Protein AF-A0A4R5DZP9-F1 (afdb_monomer_lite)

pLDDT: mean 86.57, std 13.12, range [42.03, 94.75]

Radius of gyration: 11.3 Å; chains: 1; bounding box: 24×34×25 Å

Sequence (68 aa):
MIYGYTKPPQAVKDGIVQRLAIFYKSLSEDELIEKSGAPEYVPVAIEELTIEGKIEFINGRYVLKGNN

Foldseek 3Di:
DPPPQDADDVVLLVVLLVCCVPPNQKAALVRSLVPGPCNSNSVVSLVVCVVVQQWDADPRIIGGHPPD

Organism: NCBI:txid2541721

Secondary structure (DSSP, 8-state):
-----PPPPHHHHH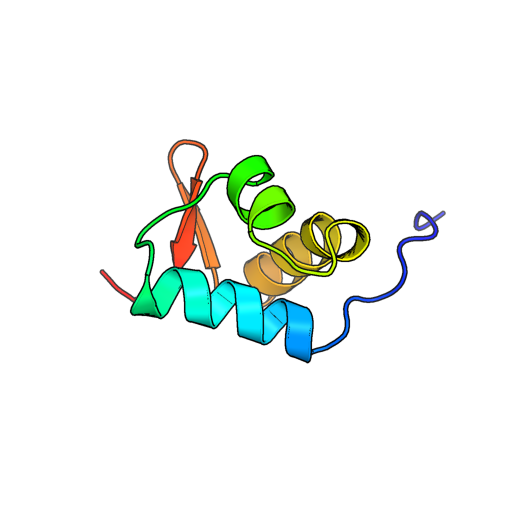HHHHIIIII-S-B-HHHHHHT-S-GGGHHHHHHHHHHTTSEEEETTEEEETT--

Structure (mmCIF, N/CA/C/O backbone):
data_AF-A0A4R5DZP9-F1
#
_entry.id   AF-A0A4R5DZP9-F1
#
loop_
_atom_site.group_PDB
_atom_site.id
_atom_site.type_symbol
_atom_site.label_atom_id
_atom_site.label_alt_id
_atom_site.label_comp_id
_atom_site.label_asym_id
_atom_site.label_entity_id
_atom_site.label_seq_id
_atom_site.pdbx_PDB_ins_code
_atom_site.Cartn_x
_atom_site.Cartn_y
_atom_site.Cartn_z
_atom_site.occupancy
_atom_site.B_iso_or_equiv
_atom_site.auth_seq_id
_atom_site.auth_comp_id
_atom_site.auth_asym_id
_atom_site.auth_atom_id
_atom_site.pdbx_PDB_model_num
ATOM 1 N N . MET A 1 1 ? 12.171 -22.139 -0.261 1.00 42.03 1 MET A N 1
ATOM 2 C CA . MET A 1 1 ? 11.599 -21.732 -1.559 1.00 42.03 1 MET A CA 1
ATOM 3 C C . MET A 1 1 ? 10.864 -20.432 -1.314 1.00 42.03 1 MET A C 1
ATOM 5 O O . MET A 1 1 ? 9.775 -20.474 -0.765 1.00 42.03 1 MET A O 1
ATOM 9 N N . ILE A 1 2 ? 11.497 -19.293 -1.588 1.00 48.75 2 ILE A N 1
ATOM 10 C CA . ILE A 1 2 ? 10.802 -18.003 -1.554 1.00 48.75 2 ILE A CA 1
ATOM 11 C C . ILE A 1 2 ? 10.498 -17.721 -3.018 1.00 48.75 2 ILE A C 1
ATOM 13 O O . ILE A 1 2 ? 11.420 -17.692 -3.832 1.00 48.75 2 ILE A O 1
ATOM 17 N N . TYR A 1 3 ? 9.211 -17.718 -3.3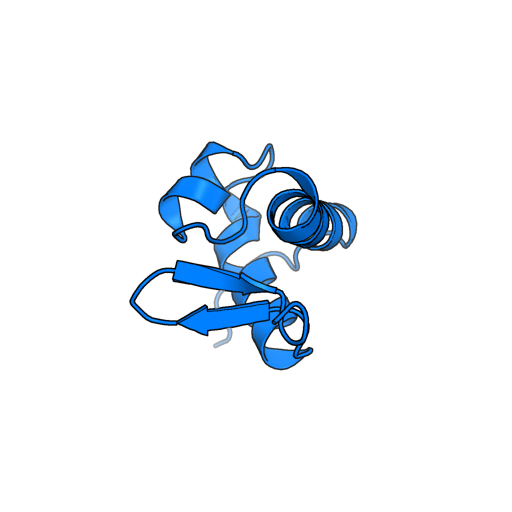53 1.00 47.88 3 TYR A N 1
ATOM 18 C CA . TYR A 1 3 ? 8.698 -17.513 -4.703 1.00 47.88 3 TYR A CA 1
ATOM 19 C C . TYR A 1 3 ? 9.408 -16.326 -5.366 1.00 47.88 3 TYR A C 1
ATOM 21 O O . TYR A 1 3 ? 9.716 -15.349 -4.688 1.00 47.88 3 TYR A O 1
ATOM 29 N N . GLY A 1 4 ? 9.692 -16.443 -6.667 1.00 47.78 4 GLY A N 1
ATOM 30 C CA . GLY A 1 4 ? 10.443 -15.486 -7.490 1.00 47.78 4 GLY A CA 1
ATOM 31 C C . GLY A 1 4 ? 9.743 -14.144 -7.707 1.00 47.78 4 GLY A C 1
ATOM 32 O O . GLY A 1 4 ? 9.607 -13.690 -8.837 1.00 47.78 4 GLY A O 1
ATOM 33 N N . TYR A 1 5 ? 9.298 -13.518 -6.627 1.00 57.22 5 TYR A N 1
ATOM 34 C CA . TYR A 1 5 ? 8.790 -12.168 -6.600 1.00 57.22 5 TYR A CA 1
ATOM 35 C C . TYR A 1 5 ? 9.975 -11.206 -6.647 1.00 57.22 5 TYR A C 1
ATOM 37 O O . TYR A 1 5 ? 10.825 -11.170 -5.754 1.00 57.22 5 TYR A O 1
ATOM 45 N N . THR A 1 6 ? 10.066 -10.444 -7.730 1.00 68.81 6 THR A N 1
ATOM 46 C CA . THR A 1 6 ? 11.018 -9.345 -7.845 1.00 68.81 6 THR A CA 1
ATOM 47 C C . THR A 1 6 ? 10.713 -8.312 -6.764 1.00 68.81 6 THR A C 1
ATOM 49 O O . THR A 1 6 ? 9.587 -7.832 -6.650 1.00 68.81 6 THR A O 1
ATOM 52 N N . LYS A 1 7 ? 11.725 -7.979 -5.955 1.00 80.00 7 LYS A N 1
ATOM 53 C CA . LYS A 1 7 ? 11.617 -6.975 -4.892 1.00 80.00 7 LYS A CA 1
ATOM 54 C C . LYS A 1 7 ? 11.034 -5.670 -5.462 1.00 80.00 7 LYS A C 1
ATOM 56 O O . LYS A 1 7 ? 11.586 -5.166 -6.445 1.00 80.00 7 LYS A O 1
ATOM 61 N N . PRO A 1 8 ? 9.961 -5.113 -4.874 1.00 87.12 8 PRO A N 1
ATOM 62 C CA . PRO A 1 8 ? 9.333 -3.910 -5.395 1.00 87.12 8 PRO A CA 1
ATOM 63 C C . PRO A 1 8 ? 10.310 -2.728 -5.325 1.00 87.12 8 PRO A C 1
ATOM 65 O O . PRO A 1 8 ? 10.938 -2.505 -4.282 1.00 87.12 8 PRO A O 1
ATOM 68 N N . PRO A 1 9 ? 10.447 -1.933 -6.401 1.00 90.06 9 PRO A N 1
ATOM 69 C CA . PRO A 1 9 ? 11.153 -0.663 -6.331 1.00 90.06 9 PRO A CA 1
ATOM 70 C C . PRO A 1 9 ? 10.543 0.233 -5.249 1.00 90.06 9 PRO A C 1
ATOM 72 O O . PRO A 1 9 ? 9.322 0.268 -5.079 1.00 90.06 9 PRO A O 1
ATOM 75 N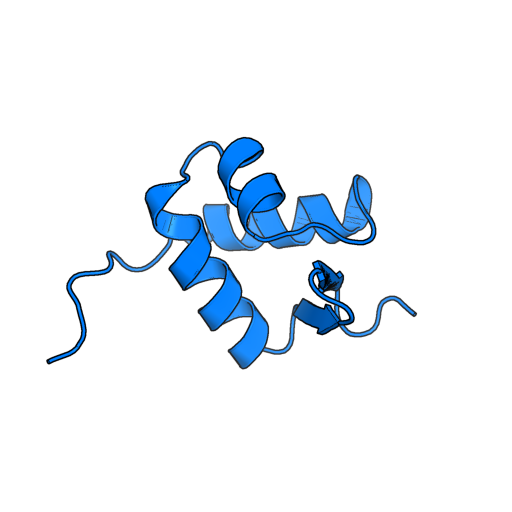 N . GLN A 1 10 ? 11.372 1.025 -4.562 1.00 90.56 10 GLN A N 1
ATOM 76 C CA . GLN A 1 10 ? 10.890 1.938 -3.516 1.00 90.56 10 GLN A CA 1
ATOM 77 C C . GLN A 1 10 ? 9.808 2.900 -4.042 1.00 90.56 10 GLN A C 1
ATOM 79 O O . GLN A 1 10 ? 8.826 3.148 -3.352 1.00 90.56 10 GLN A O 1
ATOM 84 N N . ALA A 1 11 ? 9.915 3.332 -5.304 1.00 91.44 11 ALA A N 1
ATOM 85 C CA . ALA A 1 11 ? 8.918 4.177 -5.961 1.00 91.44 11 ALA A CA 1
ATOM 86 C C . ALA A 1 11 ? 7.508 3.550 -6.021 1.00 91.44 11 ALA A C 1
ATOM 88 O O . ALA A 1 11 ? 6.517 4.275 -5.958 1.00 91.44 11 ALA A O 1
ATOM 89 N N . VAL A 1 12 ? 7.393 2.216 -6.110 1.00 92.19 12 VAL A N 1
ATOM 90 C CA . VAL A 1 12 ? 6.090 1.525 -6.068 1.00 92.19 12 VAL A CA 1
ATOM 91 C C . VAL A 1 12 ? 5.494 1.625 -4.666 1.00 92.19 12 VAL A C 1
ATOM 93 O O . VAL A 1 12 ? 4.329 1.996 -4.516 1.00 92.19 12 VAL A O 1
ATOM 96 N N . LYS A 1 13 ? 6.309 1.367 -3.635 1.00 93.56 13 LYS A N 1
ATOM 97 C CA . LYS A 1 13 ? 5.901 1.490 -2.229 1.00 93.56 13 LYS A CA 1
ATOM 98 C C . LYS A 1 13 ? 5.449 2.914 -1.899 1.00 93.56 13 LYS A C 1
ATOM 100 O O . LYS A 1 13 ? 4.367 3.105 -1.344 1.00 93.56 13 LYS A O 1
ATOM 105 N N . ASP A 1 14 ? 6.229 3.910 -2.309 1.00 92.81 14 ASP A N 1
ATOM 106 C CA . ASP A 1 14 ? 5.909 5.323 -2.096 1.00 92.81 14 ASP A CA 1
ATOM 107 C C . ASP A 1 14 ? 4.627 5.722 -2.841 1.00 92.81 14 ASP A C 1
ATOM 109 O O . ASP A 1 14 ? 3.783 6.433 -2.297 1.00 92.81 14 ASP A O 1
ATOM 113 N N . GLY A 1 15 ? 4.424 5.199 -4.055 1.00 93.12 15 GLY A N 1
ATOM 114 C CA . 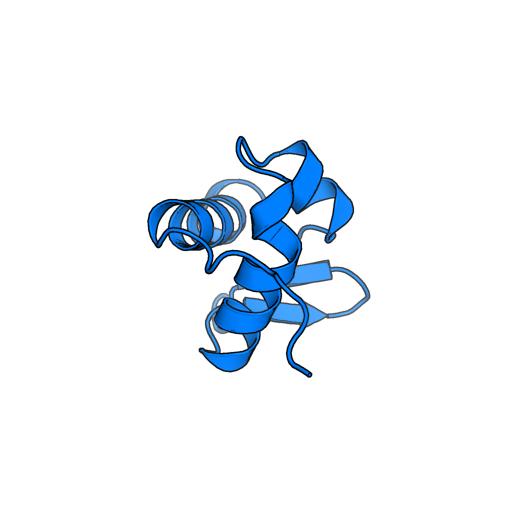GLY A 1 15 ? 3.209 5.417 -4.834 1.00 93.12 15 GLY A CA 1
ATOM 115 C C . GLY A 1 15 ? 1.943 4.853 -4.180 1.00 93.12 15 GLY A C 1
ATOM 116 O O . GLY A 1 15 ? 0.884 5.479 -4.287 1.00 93.12 15 GLY A O 1
ATOM 117 N N . ILE A 1 16 ? 2.025 3.701 -3.505 1.00 93.50 16 ILE A N 1
ATOM 118 C CA . ILE A 1 16 ? 0.908 3.120 -2.737 1.00 93.50 16 ILE A CA 1
ATOM 119 C C . ILE A 1 16 ? 0.595 3.999 -1.521 1.00 93.50 16 ILE A C 1
ATOM 121 O O . ILE A 1 16 ? -0.552 4.404 -1.331 1.00 93.50 16 ILE A O 1
ATOM 125 N N . VAL A 1 17 ? 1.619 4.365 -0.744 1.00 92.88 17 VAL A N 1
ATOM 126 C CA . VAL A 1 17 ? 1.478 5.236 0.436 1.00 92.88 17 VAL A CA 1
ATOM 127 C C . VAL A 1 17 ? 0.875 6.588 0.052 1.00 92.88 17 VAL A C 1
ATOM 129 O O . VAL A 1 17 ? -0.082 7.037 0.677 1.00 92.88 17 VAL A O 1
ATOM 132 N N . GLN A 1 18 ? 1.372 7.217 -1.015 1.00 91.69 18 GLN A N 1
ATOM 133 C CA . GLN A 1 18 ? 0.869 8.503 -1.495 1.00 91.69 18 GLN A CA 1
ATOM 134 C C . GLN A 1 18 ? -0.599 8.421 -1.939 1.00 91.69 18 GLN A C 1
ATOM 136 O O . GLN A 1 18 ? -1.383 9.328 -1.648 1.00 91.69 18 GLN A O 1
ATOM 141 N N . ARG A 1 19 ? -0.999 7.333 -2.614 1.00 90.81 19 ARG A N 1
ATOM 142 C CA . ARG A 1 19 ? -2.402 7.101 -3.000 1.00 90.81 19 ARG A CA 1
ATOM 143 C C . ARG A 1 19 ? -3.309 7.011 -1.783 1.00 90.81 19 ARG A C 1
ATOM 145 O O . ARG A 1 19 ? -4.353 7.665 -1.773 1.00 90.81 19 ARG A O 1
ATOM 152 N N . LEU A 1 20 ? -2.883 6.260 -0.769 1.00 91.31 20 LEU A N 1
ATOM 153 C CA . LEU A 1 20 ? -3.637 6.107 0.470 1.00 91.31 20 LEU A CA 1
ATOM 154 C C . LEU A 1 20 ? -3.675 7.398 1.314 1.00 91.31 20 LEU A C 1
ATOM 156 O O . LEU A 1 20 ? -4.634 7.632 2.046 1.00 91.31 20 LEU A O 1
ATOM 160 N N . ALA A 1 21 ? -2.659 8.260 1.188 1.00 89.00 21 ALA A N 1
ATOM 161 C CA . ALA A 1 21 ? -2.566 9.532 1.911 1.00 89.00 21 ALA A CA 1
ATOM 162 C C . ALA A 1 21 ? -3.435 10.633 1.300 1.00 89.00 21 ALA A C 1
ATOM 164 O O . ALA A 1 21 ? -4.073 11.389 2.029 1.00 89.00 21 ALA A O 1
ATOM 165 N N . ILE A 1 22 ? -3.420 10.754 -0.030 1.00 84.88 22 ILE A N 1
ATOM 166 C CA . ILE A 1 22 ? -3.947 11.934 -0.729 1.00 84.88 22 ILE A CA 1
ATOM 167 C C . ILE A 1 22 ? -5.299 11.650 -1.383 1.00 84.88 22 ILE A C 1
ATOM 169 O O . ILE A 1 22 ? -6.204 12.476 -1.307 1.00 84.88 22 ILE A O 1
ATOM 173 N N . PHE A 1 23 ? -5.436 10.502 -2.049 1.00 80.94 23 PHE A N 1
ATOM 174 C CA . PHE A 1 23 ? -6.543 10.270 -2.980 1.00 80.94 23 PHE A CA 1
ATOM 175 C C . PHE A 1 23 ? -7.623 9.351 -2.409 1.00 80.94 23 PHE A C 1
ATOM 177 O O . PHE A 1 23 ? -8.808 9.591 -2.627 1.00 80.94 23 PHE A O 1
ATOM 184 N N . TYR A 1 24 ? -7.232 8.309 -1.674 1.00 81.88 24 TYR A N 1
ATOM 185 C CA . TYR A 1 24 ? -8.148 7.259 -1.237 1.00 81.88 24 TYR A CA 1
ATOM 186 C C . TYR A 1 24 ? -7.828 6.811 0.185 1.00 81.88 24 TYR A C 1
ATOM 188 O O . TYR A 1 24 ? -6.856 6.106 0.399 1.00 81.88 24 TYR A O 1
ATOM 196 N N . LYS A 1 25 ? -8.681 7.133 1.164 1.00 85.62 25 LYS A N 1
ATOM 197 C CA . LYS A 1 25 ? -8.451 6.727 2.567 1.00 85.62 25 LYS A CA 1
ATOM 198 C C . LYS A 1 25 ? -8.338 5.207 2.768 1.00 85.62 25 LYS A C 1
ATOM 200 O O . LYS A 1 25 ? -7.770 4.769 3.761 1.00 85.62 25 LYS A O 1
ATOM 205 N N . SER A 1 26 ? -8.911 4.414 1.859 1.00 92.44 26 SER A N 1
ATOM 206 C CA . SER A 1 26 ? -8.807 2.953 1.851 1.00 92.44 26 SER A CA 1
ATOM 207 C C . SER A 1 26 ? -8.921 2.399 0.430 1.00 92.44 26 SER A C 1
ATOM 209 O O . SER A 1 26 ? -9.743 2.894 -0.345 1.00 92.44 26 SER A O 1
ATOM 211 N N . LEU A 1 27 ? -8.152 1.362 0.096 1.00 93.12 27 LEU A N 1
ATOM 212 C CA . LEU A 1 27 ? -8.203 0.663 -1.199 1.00 93.12 27 LEU A CA 1
ATOM 213 C C . LEU A 1 27 ? -8.113 -0.852 -1.007 1.00 93.12 27 LEU A C 1
ATOM 215 O O . LEU A 1 27 ? -7.400 -1.309 -0.117 1.00 93.12 27 LEU A O 1
ATOM 219 N N . SER A 1 28 ? -8.819 -1.637 -1.821 1.00 94.38 28 SER A N 1
ATOM 220 C CA . SER A 1 28 ? -8.561 -3.080 -1.912 1.00 94.38 28 SER A CA 1
ATOM 221 C C . SER A 1 28 ? -7.238 -3.360 -2.637 1.00 94.38 28 SER A C 1
ATOM 223 O O . SER A 1 28 ? -6.647 -2.470 -3.252 1.00 94.38 28 SER A O 1
ATOM 225 N N . GLU A 1 29 ? -6.772 -4.608 -2.574 1.00 92.75 29 GLU A N 1
ATOM 226 C CA . GLU A 1 29 ? -5.611 -5.057 -3.349 1.00 92.75 29 GLU A CA 1
ATOM 227 C C . GLU A 1 29 ? -5.824 -4.857 -4.855 1.00 92.75 29 GLU A C 1
ATOM 229 O O . GLU A 1 29 ? -4.987 -4.234 -5.504 1.00 92.75 29 GLU A O 1
ATOM 234 N N . ASP A 1 30 ? -6.973 -5.286 -5.388 1.00 93.44 30 ASP A N 1
ATOM 235 C CA . ASP A 1 30 ? -7.318 -5.105 -6.803 1.00 93.44 30 ASP A CA 1
ATOM 236 C C . ASP A 1 30 ? -7.276 -3.630 -7.215 1.00 93.44 30 ASP A C 1
ATOM 238 O O . ASP A 1 30 ? -6.670 -3.284 -8.225 1.00 93.44 30 ASP A O 1
ATOM 242 N N . GLU A 1 31 ? -7.825 -2.725 -6.398 1.00 93.50 31 GLU A N 1
ATOM 243 C CA . GLU A 1 31 ? -7.787 -1.294 -6.706 1.00 93.50 31 GLU A CA 1
ATOM 244 C C . GLU A 1 31 ? -6.357 -0.735 -6.678 1.00 93.50 31 GLU A C 1
ATOM 246 O O . GLU A 1 31 ? -6.037 0.178 -7.443 1.00 93.50 31 GLU A O 1
ATOM 251 N N . LEU A 1 32 ? -5.486 -1.247 -5.801 1.00 93.12 32 LEU A N 1
ATOM 252 C CA . LEU A 1 32 ? -4.071 -0.876 -5.779 1.00 93.12 32 LEU A CA 1
ATOM 253 C C . LEU A 1 32 ? -3.337 -1.398 -7.017 1.00 93.12 32 LEU A C 1
ATOM 255 O O . LEU A 1 32 ? -2.508 -0.671 -7.561 1.00 93.12 32 LEU A O 1
ATOM 259 N N . ILE A 1 33 ? -3.662 -2.607 -7.479 1.00 93.44 33 ILE A N 1
ATOM 260 C CA . ILE A 1 33 ? -3.131 -3.209 -8.707 1.00 93.44 33 ILE A CA 1
ATOM 261 C C . ILE A 1 33 ? -3.569 -2.389 -9.925 1.00 93.44 33 ILE A C 1
ATOM 263 O O . ILE A 1 33 ? -2.718 -1.919 -10.676 1.00 93.44 33 ILE A O 1
ATOM 267 N N . GLU A 1 34 ? -4.871 -2.140 -10.082 1.00 92.00 34 GLU A N 1
ATOM 268 C CA . GLU A 1 34 ? -5.443 -1.391 -11.209 1.00 92.00 34 GLU A CA 1
ATOM 269 C C . GLU A 1 34 ? -4.936 0.053 -11.281 1.00 92.00 34 GLU A C 1
ATOM 271 O O . GLU A 1 34 ? -4.745 0.609 -12.362 1.00 92.00 34 GLU A O 1
ATOM 276 N N . LYS A 1 35 ? -4.721 0.688 -10.122 1.00 88.12 35 LYS A N 1
ATOM 277 C CA . LYS A 1 35 ? -4.240 2.076 -10.036 1.00 88.12 35 LYS A CA 1
ATOM 278 C C . LYS A 1 35 ? -2.716 2.175 -10.004 1.00 88.12 35 LYS A C 1
ATOM 280 O O . LYS A 1 35 ? -2.188 3.296 -9.947 1.00 88.12 35 LYS A O 1
ATOM 285 N N . SER A 1 36 ? -2.005 1.049 -9.998 1.00 85.19 36 SER A N 1
ATOM 286 C CA . SER A 1 36 ? -0.548 0.999 -10.080 1.00 85.19 36 SER A CA 1
ATOM 287 C C . SER A 1 36 ? -0.102 0.992 -11.539 1.00 85.19 36 SER A C 1
ATOM 289 O O . SER A 1 36 ? -0.700 0.349 -12.391 1.00 85.19 36 SER A O 1
ATOM 291 N N . GLY A 1 37 ? 0.999 1.686 -11.831 1.00 86.75 37 GLY A N 1
ATOM 292 C CA . GLY A 1 37 ? 1.684 1.551 -13.121 1.00 86.75 37 GLY A CA 1
ATOM 293 C C . GLY A 1 37 ? 2.566 0.300 -13.210 1.00 86.75 37 GLY A C 1
ATOM 294 O O . GLY A 1 37 ? 3.222 0.105 -14.226 1.00 86.75 37 GLY A O 1
ATOM 295 N N . ALA A 1 38 ? 2.632 -0.492 -12.136 1.00 89.12 38 ALA A N 1
ATOM 296 C CA . ALA A 1 38 ? 3.489 -1.665 -12.001 1.00 89.12 38 ALA A CA 1
ATOM 297 C C . ALA A 1 38 ? 2.767 -2.739 -11.147 1.00 89.12 38 ALA A C 1
ATOM 299 O O . ALA A 1 38 ? 3.084 -2.911 -9.962 1.00 89.12 38 ALA A O 1
ATOM 300 N N . PRO A 1 39 ? 1.702 -3.364 -11.687 1.00 90.81 39 PRO A N 1
ATOM 301 C CA . PRO A 1 39 ? 0.810 -4.269 -10.953 1.00 90.81 39 PRO A CA 1
ATOM 302 C C . PRO A 1 39 ? 1.520 -5.494 -10.362 1.00 90.81 39 PRO A C 1
ATOM 304 O O . PRO A 1 39 ? 1.171 -5.945 -9.276 1.00 90.81 39 PRO A O 1
ATOM 307 N N . GLU A 1 40 ? 2.560 -5.997 -11.023 1.00 89.38 40 GLU A N 1
ATOM 308 C CA . GLU A 1 40 ? 3.322 -7.182 -10.622 1.00 89.38 40 GLU A CA 1
ATOM 309 C C . GLU A 1 40 ? 4.059 -7.020 -9.283 1.00 89.38 40 GLU A C 1
ATOM 311 O O . GLU A 1 40 ? 4.358 -8.004 -8.607 1.00 89.38 40 GLU A O 1
ATOM 316 N N . TYR A 1 41 ? 4.328 -5.777 -8.880 1.00 92.50 41 TYR A N 1
ATOM 317 C CA . TYR A 1 41 ? 5.023 -5.454 -7.636 1.00 92.50 41 TYR A CA 1
ATOM 318 C C . TYR A 1 41 ? 4.077 -5.166 -6.474 1.00 92.50 41 TYR A C 1
ATOM 320 O O . TYR A 1 41 ? 4.526 -5.127 -5.328 1.00 92.50 41 TYR A O 1
ATOM 328 N N . VAL A 1 42 ? 2.789 -4.935 -6.745 1.00 91.75 42 VAL A N 1
ATOM 329 C CA . VAL A 1 42 ? 1.829 -4.482 -5.732 1.00 91.75 42 VAL A CA 1
ATOM 330 C C . VAL A 1 42 ? 1.653 -5.501 -4.602 1.00 91.75 42 VAL A C 1
ATOM 332 O O . VAL A 1 42 ? 1.790 -5.070 -3.459 1.00 91.75 42 VAL A O 1
ATOM 335 N N . PRO A 1 43 ? 1.465 -6.815 -4.850 1.00 93.06 43 PRO A N 1
ATOM 336 C CA . PRO A 1 43 ? 1.277 -7.792 -3.770 1.00 93.06 43 PRO A CA 1
ATOM 337 C C . PRO A 1 43 ? 2.462 -7.866 -2.795 1.00 93.06 43 PRO A C 1
ATOM 339 O O . PRO A 1 43 ? 2.295 -7.971 -1.584 1.00 93.06 43 PRO A O 1
ATOM 342 N N . VAL A 1 44 ? 3.683 -7.729 -3.310 1.00 92.88 44 VAL A N 1
ATOM 343 C CA . VAL A 1 44 ? 4.896 -7.732 -2.480 1.00 92.88 44 VAL A CA 1
ATOM 344 C C . VAL A 1 44 ? 5.054 -6.397 -1.756 1.00 92.88 44 VAL A C 1
ATOM 346 O O . VAL A 1 44 ? 5.439 -6.347 -0.592 1.00 92.88 44 VAL A O 1
ATOM 349 N N . ALA A 1 45 ? 4.744 -5.290 -2.435 1.00 94.12 45 ALA A N 1
ATOM 350 C CA . ALA A 1 45 ? 4.832 -3.955 -1.864 1.00 94.12 45 ALA A CA 1
ATOM 351 C C . ALA A 1 45 ? 3.850 -3.762 -0.701 1.00 94.12 45 ALA A C 1
ATOM 353 O O . ALA A 1 45 ? 4.240 -3.190 0.314 1.00 94.12 45 ALA A O 1
ATOM 354 N N . ILE A 1 46 ? 2.605 -4.240 -0.815 1.00 93.94 46 ILE A N 1
ATOM 355 C CA . ILE A 1 46 ? 1.625 -4.173 0.281 1.00 93.94 46 ILE A CA 1
ATOM 356 C C . ILE A 1 46 ? 2.054 -5.044 1.464 1.00 93.94 46 ILE A C 1
ATOM 358 O O . ILE A 1 46 ? 1.919 -4.603 2.605 1.00 93.94 46 ILE A O 1
ATOM 362 N N . GLU A 1 47 ? 2.628 -6.226 1.222 1.00 93.75 47 GLU A N 1
ATOM 363 C CA . GLU A 1 47 ? 3.166 -7.085 2.281 1.00 93.75 47 GLU A CA 1
ATOM 364 C C . GLU A 1 47 ? 4.318 -6.383 3.017 1.00 93.75 47 GLU A C 1
ATOM 366 O O . GLU A 1 47 ? 4.255 -6.212 4.237 1.00 93.75 47 GLU A O 1
ATOM 371 N N . GLU A 1 48 ? 5.316 -5.874 2.282 1.00 94.12 48 GLU A N 1
ATOM 372 C CA . GLU A 1 48 ? 6.438 -5.131 2.868 1.00 94.12 48 GLU A CA 1
ATOM 373 C C . GLU A 1 48 ? 5.957 -3.898 3.648 1.00 94.12 48 GLU A C 1
ATOM 375 O O . GLU A 1 48 ? 6.380 -3.688 4.781 1.00 94.12 48 GLU A O 1
ATOM 380 N N . LEU A 1 49 ? 5.039 -3.100 3.094 1.00 94.56 49 LEU A N 1
ATOM 381 C CA . LEU A 1 49 ? 4.500 -1.905 3.756 1.00 94.56 49 LEU A CA 1
ATOM 382 C C . LEU A 1 49 ? 3.686 -2.236 5.016 1.00 94.56 49 LEU A C 1
ATOM 384 O O . LEU A 1 49 ? 3.666 -1.439 5.959 1.00 94.56 49 LEU A O 1
ATOM 388 N N . THR A 1 50 ? 3.017 -3.390 5.037 1.00 94.06 50 THR A N 1
ATOM 389 C CA . THR A 1 50 ? 2.273 -3.872 6.208 1.00 94.06 50 THR A CA 1
ATOM 390 C C . THR A 1 50 ? 3.241 -4.301 7.312 1.00 94.06 50 THR A C 1
ATOM 392 O O . THR A 1 50 ? 3.064 -3.914 8.467 1.00 94.06 50 THR A O 1
ATOM 395 N N . ILE A 1 51 ? 4.312 -5.026 6.962 1.00 93.38 51 ILE A N 1
ATOM 396 C CA . ILE A 1 51 ? 5.381 -5.425 7.895 1.00 93.38 51 ILE A CA 1
ATOM 397 C C . ILE A 1 51 ? 6.134 -4.197 8.428 1.00 93.38 51 ILE A C 1
ATOM 399 O O . ILE A 1 51 ? 6.397 -4.106 9.626 1.00 93.38 51 ILE A O 1
ATOM 403 N N . GLU A 1 52 ? 6.432 -3.223 7.563 1.00 92.25 52 GLU A N 1
ATOM 404 C CA . GLU A 1 52 ? 7.024 -1.927 7.933 1.00 92.25 52 GLU A CA 1
ATOM 405 C C . GLU A 1 52 ? 6.087 -1.086 8.827 1.00 92.25 52 GLU A C 1
ATOM 407 O O . GLU A 1 52 ? 6.519 -0.090 9.408 1.00 92.25 52 GLU A O 1
ATOM 412 N N . GLY A 1 53 ? 4.806 -1.457 8.941 1.00 92.62 53 GLY A N 1
ATOM 413 C CA . GLY A 1 53 ? 3.816 -0.747 9.745 1.00 92.62 53 GLY A CA 1
ATOM 414 C C . GLY A 1 53 ? 3.379 0.593 9.150 1.00 92.62 53 GLY A C 1
ATOM 415 O O . GLY A 1 53 ? 2.912 1.453 9.890 1.00 92.62 53 GLY A O 1
ATOM 416 N N . LYS A 1 54 ? 3.527 0.790 7.837 1.00 93.38 54 LYS A N 1
ATOM 417 C CA . LYS A 1 54 ? 3.061 1.999 7.135 1.00 93.38 54 LYS A CA 1
ATOM 418 C C . LYS A 1 54 ? 1.588 1.918 6.760 1.00 93.38 54 LYS A C 1
ATOM 420 O O . LYS A 1 54 ? 0.893 2.933 6.760 1.00 93.38 54 LYS A O 1
ATOM 425 N N . ILE A 1 55 ? 1.119 0.718 6.442 1.00 94.62 55 ILE A N 1
ATOM 426 C CA . ILE A 1 55 ? -0.283 0.442 6.133 1.00 94.62 55 ILE A CA 1
ATOM 427 C C . ILE A 1 55 ? -0.803 -0.679 7.027 1.00 94.62 55 ILE A C 1
ATOM 429 O O . ILE A 1 55 ? -0.031 -1.436 7.616 1.00 9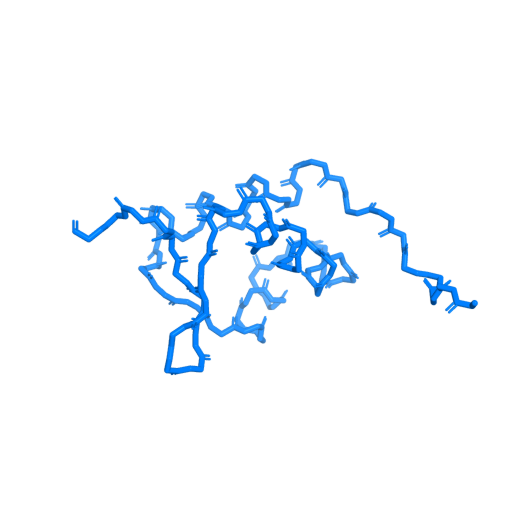4.62 55 ILE A O 1
ATOM 433 N N . GLU A 1 56 ? -2.119 -0.782 7.128 1.00 94.75 56 GLU A N 1
ATOM 434 C CA . GLU A 1 56 ? -2.805 -1.870 7.813 1.00 94.75 56 GLU A CA 1
ATOM 435 C C . GLU A 1 56 ? -4.020 -2.329 7.005 1.00 94.75 56 GLU A C 1
ATOM 437 O O . GLU A 1 56 ? -4.592 -1.562 6.228 1.00 94.75 56 GLU A O 1
ATOM 442 N N . PHE A 1 57 ? -4.394 -3.597 7.165 1.00 93.88 57 PHE A N 1
ATOM 443 C CA . PHE A 1 57 ? -5.524 -4.198 6.469 1.00 93.88 57 PHE A CA 1
ATOM 444 C C . PHE A 1 57 ? -6.732 -4.283 7.404 1.00 93.88 57 PHE A C 1
ATOM 446 O O . PHE A 1 57 ? -6.707 -5.011 8.397 1.00 93.88 57 PHE A O 1
ATOM 453 N N . ILE A 1 58 ? -7.790 -3.537 7.088 1.00 91.56 58 ILE A N 1
ATOM 454 C CA . ILE A 1 58 ? -9.010 -3.433 7.892 1.00 91.56 58 ILE A CA 1
ATOM 455 C C . ILE A 1 58 ? -10.220 -3.641 6.983 1.00 91.56 58 ILE A C 1
ATOM 457 O O . ILE A 1 58 ? -10.360 -2.976 5.959 1.00 91.56 58 ILE A O 1
ATOM 461 N N . ASN A 1 59 ? -11.131 -4.539 7.371 1.00 90.56 59 ASN A N 1
ATOM 462 C CA . ASN A 1 59 ? -12.398 -4.782 6.666 1.00 90.56 59 ASN A CA 1
ATOM 463 C C . ASN A 1 59 ? -12.239 -5.011 5.147 1.00 90.56 59 ASN A C 1
ATOM 465 O O . ASN A 1 59 ? -13.027 -4.505 4.351 1.00 90.56 59 ASN A O 1
ATOM 469 N N . GLY A 1 60 ? -11.207 -5.754 4.734 1.00 90.00 60 GLY A N 1
ATOM 470 C CA . GLY A 1 60 ? -10.978 -6.065 3.319 1.00 90.00 60 GLY A CA 1
ATOM 471 C C . GLY A 1 60 ? -10.234 -4.984 2.527 1.00 90.00 60 GLY A C 1
ATOM 472 O O . GLY A 1 60 ? -10.153 -5.083 1.305 1.00 90.00 60 GLY A O 1
ATOM 473 N N . ARG A 1 61 ? -9.725 -3.931 3.181 1.00 94.25 61 ARG A N 1
ATOM 474 C CA . ARG A 1 61 ? -9.072 -2.792 2.520 1.00 94.25 61 ARG A CA 1
ATOM 475 C C . ARG A 1 61 ? -7.792 -2.388 3.248 1.00 94.25 61 ARG A C 1
ATOM 477 O O . ARG A 1 61 ? -7.713 -2.464 4.470 1.00 94.25 61 ARG A O 1
ATOM 484 N N . TYR A 1 62 ? -6.807 -1.915 2.497 1.00 94.62 62 TYR A N 1
ATOM 485 C CA . TYR A 1 62 ? -5.584 -1.315 3.013 1.00 94.62 62 TYR A CA 1
ATOM 486 C C . TYR A 1 62 ? -5.799 0.166 3.313 1.00 94.62 62 TYR A C 1
ATOM 488 O O . TYR A 1 62 ? -6.344 0.900 2.485 1.00 94.62 62 TYR A O 1
ATOM 496 N N . VAL A 1 63 ? -5.348 0.601 4.486 1.00 93.75 63 VAL A N 1
ATOM 497 C CA . VAL A 1 63 ? -5.383 1.995 4.952 1.00 93.75 63 VAL A CA 1
ATOM 498 C C . VAL A 1 63 ? -4.012 2.411 5.471 1.00 93.75 63 VAL A C 1
ATOM 500 O O . VAL A 1 63 ? -3.195 1.560 5.819 1.00 93.75 63 VAL A O 1
ATOM 503 N N . LEU A 1 64 ? -3.743 3.716 5.544 1.00 93.69 64 LEU A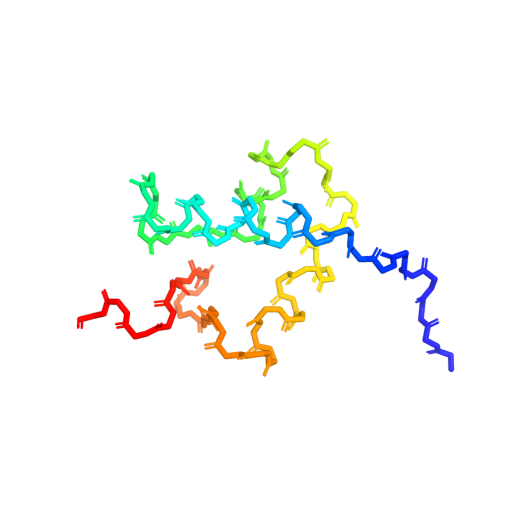 N 1
ATOM 504 C CA . LEU A 1 64 ? -2.534 4.203 6.210 1.00 93.69 64 LEU A CA 1
ATOM 505 C C . LEU A 1 64 ? -2.642 4.044 7.718 1.00 93.69 64 LEU A C 1
ATOM 507 O O . LEU A 1 64 ? -3.596 4.521 8.336 1.00 93.69 64 LEU A O 1
ATOM 511 N N . LYS A 1 65 ? -1.612 3.443 8.304 1.00 88.31 65 LYS A N 1
ATOM 512 C CA . LYS A 1 65 ? -1.519 3.273 9.746 1.00 88.31 65 LYS A CA 1
ATOM 513 C C . LYS A 1 65 ? -1.220 4.618 10.408 1.00 88.31 65 LYS A C 1
ATOM 515 O O . LYS A 1 65 ? -0.296 5.320 10.005 1.00 88.31 65 LYS A O 1
ATOM 520 N N . GLY A 1 66 ? -1.992 4.968 11.435 1.00 75.62 66 GLY A N 1
ATOM 521 C CA . GLY A 1 66 ? -1.795 6.199 12.215 1.00 75.62 66 GLY A CA 1
ATOM 522 C C . GLY A 1 66 ? -2.395 7.475 11.612 1.00 75.62 66 GLY A C 1
ATOM 523 O O . GLY A 1 66 ? -2.146 8.551 12.143 1.00 75.62 66 GLY A O 1
ATOM 524 N N . ASN A 1 67 ? -3.195 7.372 10.545 1.00 61.84 67 ASN A N 1
ATOM 525 C CA . ASN A 1 67 ? -3.927 8.506 9.961 1.00 61.84 67 ASN A CA 1
ATOM 526 C C . ASN A 1 67 ? -5.411 8.551 10.404 1.00 61.84 67 ASN A C 1
ATOM 528 O O . ASN A 1 67 ? -6.272 8.980 9.632 1.00 61.84 67 ASN A O 1
ATOM 532 N N . ASN A 1 68 ? -5.698 8.049 11.616 1.00 49.50 68 ASN A N 1
ATOM 533 C CA . ASN A 1 68 ? -7.012 8.074 12.280 1.00 49.50 68 ASN A CA 1
ATOM 534 C C . ASN A 1 68 ? -7.125 9.265 13.233 1.00 49.50 68 ASN A C 1
ATOM 536 O O . ASN A 1 68 ? -6.146 9.500 13.976 1.00 49.50 68 ASN A O 1
#